Protein AF-A0A3D0H8S4-F1 (afdb_monomer_lite)

Secondary structure (DSSP, 8-state):
---HHHHHHHHHHHHHHHHTT--------PPPP---SS-TT-TTPPPP---TTS---SGGGGG--HHHHHHHHHHHHH-HHHHHHHHHHHHHHHHHHHHHHTTSPPP------------TT-----------------

Sequence (138 aa):
MVPNHFKSLLSFATVFLTLTACMVGPDYRKPALDAPASFKETQGWKMAQPNDDAIRGAWWEIFNDPQLNALEEQVNISNQDLAAAEARFRQARALVQAARSSYFPTVTIGLAVARSRQSTNQSSSSSASQGDVTNSSL

pLDDT: mean 79.94, std 13.65, range [43.0, 98.06]

Foldseek 3Di:
DDDVVVVVVVVVVVVVVVVVPDDDDDDDDDDDDPDDPDDPPPVPDDDDDDPVVDPCPPVCCVVVDPVVVVVVVVCVVDVVVVVVVVVVVVVVVVVVVVVVCVVDDDDDDDDDDDDDDDDPPDDPDDPDDDDDDDDDDD

Radius of gyration: 33.62 Å; chains: 1; bounding box: 72×52×96 Å

Structure (mmCIF, N/CA/C/O backbone):
data_AF-A0A3D0H8S4-F1
#
_entry.id   AF-A0A3D0H8S4-F1
#
loop_
_atom_site.group_PDB
_atom_site.id
_atom_site.type_symbol
_atom_site.label_atom_id
_atom_site.label_alt_id
_atom_site.label_comp_id
_atom_site.label_asym_id
_atom_site.label_entity_id
_atom_site.label_seq_id
_atom_site.pdbx_PDB_ins_code
_atom_site.Cartn_x
_atom_site.Cartn_y
_atom_site.Cartn_z
_atom_site.occupancy
_atom_site.B_iso_or_equiv
_atom_site.auth_seq_id
_atom_site.auth_comp_id
_atom_site.auth_asym_id
_atom_site.auth_atom_id
_atom_site.pdbx_PDB_model_num
ATOM 1 N N . MET A 1 1 ? 42.016 -22.141 -31.366 1.00 46.56 1 MET A N 1
ATOM 2 C CA . MET A 1 1 ? 43.032 -21.320 -30.673 1.00 46.56 1 MET A CA 1
ATOM 3 C C . MET A 1 1 ? 42.429 -19.934 -30.467 1.00 46.56 1 MET A C 1
ATOM 5 O O . MET A 1 1 ? 42.344 -19.177 -31.420 1.00 46.56 1 MET A O 1
ATOM 9 N N . VAL A 1 2 ? 41.843 -19.662 -29.294 1.00 58.03 2 VAL A N 1
ATOM 10 C CA . VAL A 1 2 ? 41.144 -18.386 -29.034 1.00 58.03 2 VAL A CA 1
ATOM 11 C C . VAL A 1 2 ? 42.198 -17.295 -28.800 1.00 58.03 2 VAL A C 1
ATOM 13 O O . VAL A 1 2 ? 43.069 -17.510 -27.956 1.00 58.03 2 VAL A O 1
ATOM 16 N N . PRO A 1 3 ? 42.163 -16.165 -29.530 1.00 71.06 3 PRO A N 1
ATOM 17 C CA . PRO A 1 3 ? 43.187 -15.127 -29.448 1.00 71.06 3 PRO A CA 1
ATOM 18 C C . PRO A 1 3 ? 43.247 -14.509 -28.045 1.00 71.06 3 PRO A C 1
ATOM 20 O O . PRO A 1 3 ? 42.221 -14.215 -27.432 1.00 71.06 3 PRO A O 1
ATOM 23 N N . ASN A 1 4 ? 44.460 -14.282 -27.537 1.00 64.00 4 ASN A N 1
ATOM 24 C CA . ASN A 1 4 ? 44.714 -13.813 -26.167 1.00 64.00 4 ASN A CA 1
ATOM 25 C C . ASN A 1 4 ? 44.063 -12.446 -25.851 1.00 64.00 4 ASN A C 1
ATOM 27 O O . ASN A 1 4 ? 43.724 -12.180 -24.699 1.00 64.00 4 ASN A O 1
ATOM 31 N N . HIS A 1 5 ? 43.787 -11.625 -26.871 1.00 68.62 5 HIS A N 1
ATOM 32 C CA . HIS A 1 5 ? 43.037 -10.368 -26.743 1.00 68.62 5 HIS A CA 1
ATOM 33 C C . HIS A 1 5 ? 41.581 -10.577 -26.305 1.00 68.62 5 HIS A C 1
ATOM 35 O O . HIS A 1 5 ? 41.057 -9.780 -25.532 1.00 68.62 5 HIS A O 1
ATOM 41 N N . PHE A 1 6 ? 40.945 -11.675 -26.731 1.00 70.62 6 PHE A N 1
ATOM 42 C CA . PHE A 1 6 ? 39.573 -12.008 -26.343 1.00 70.62 6 PHE A CA 1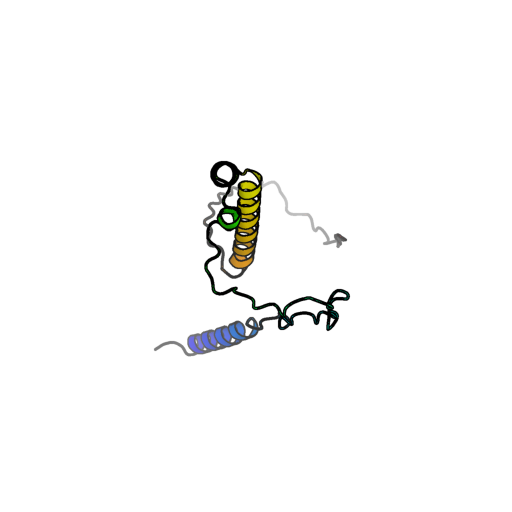
ATOM 43 C C . PHE A 1 6 ? 39.488 -12.371 -24.855 1.00 70.62 6 PHE A C 1
ATOM 45 O O . PHE A 1 6 ? 38.581 -11.927 -24.159 1.00 70.62 6 PHE A O 1
ATOM 52 N N . LYS A 1 7 ? 40.485 -13.102 -24.335 1.00 64.75 7 LYS A N 1
ATOM 53 C CA . LYS A 1 7 ? 40.599 -13.407 -22.898 1.00 64.75 7 LYS A CA 1
ATOM 54 C C . LYS A 1 7 ? 40.858 -12.148 -22.061 1.00 64.75 7 LYS A C 1
ATOM 56 O O . LYS A 1 7 ? 40.253 -11.995 -21.005 1.00 64.75 7 LYS A O 1
ATOM 61 N N . SER A 1 8 ? 41.707 -11.237 -22.547 1.00 69.62 8 SER A N 1
ATOM 62 C CA . SER A 1 8 ? 41.999 -9.968 -21.863 1.00 69.62 8 SER A CA 1
ATOM 63 C C . SER A 1 8 ? 40.780 -9.038 -21.812 1.00 69.62 8 SER A C 1
ATOM 65 O O . SER A 1 8 ? 40.511 -8.450 -20.768 1.00 69.62 8 SER A O 1
ATOM 67 N N . LEU A 1 9 ? 40.015 -8.941 -22.906 1.00 76.31 9 LEU A N 1
ATOM 68 C CA . LEU A 1 9 ? 38.766 -8.170 -22.960 1.00 76.31 9 LEU A CA 1
ATOM 69 C C . LEU A 1 9 ? 37.699 -8.740 -22.019 1.00 76.31 9 LEU A C 1
ATOM 71 O O . LEU A 1 9 ? 37.045 -7.988 -21.300 1.00 76.31 9 LEU A O 1
ATOM 75 N N . LEU A 1 10 ? 37.564 -10.067 -21.973 1.00 76.56 10 LEU A N 1
ATOM 76 C CA . LEU A 1 10 ? 36.590 -10.744 -21.116 1.00 76.56 10 LEU A CA 1
ATOM 77 C C . LEU A 1 10 ? 36.937 -10.585 -19.622 1.00 76.56 10 LEU A C 1
ATOM 79 O O . LEU A 1 10 ? 36.051 -10.365 -18.796 1.00 76.56 10 LEU A O 1
ATOM 83 N N . SER A 1 11 ? 38.229 -10.593 -19.276 1.00 77.06 11 SER A N 1
ATOM 84 C CA . SER A 1 11 ? 38.694 -10.325 -17.909 1.00 77.06 11 SER A CA 1
ATOM 85 C C . SER A 1 11 ? 38.461 -8.869 -17.481 1.00 77.06 11 SER A C 1
ATOM 87 O O . SER A 1 11 ? 38.048 -8.625 -16.350 1.00 77.06 11 SER A O 1
ATOM 89 N N . PHE A 1 12 ? 38.668 -7.902 -18.381 1.00 80.12 12 PHE A N 1
ATOM 90 C CA . PHE A 1 12 ? 38.429 -6.482 -18.102 1.00 80.12 12 PHE A CA 1
ATOM 91 C C . PHE A 1 12 ? 36.932 -6.174 -17.927 1.00 80.12 12 PHE A C 1
ATOM 93 O O . PHE A 1 12 ? 36.550 -5.462 -17.001 1.00 80.12 12 PHE A O 1
ATOM 100 N N . ALA A 1 13 ? 36.076 -6.783 -18.755 1.00 80.62 13 ALA A N 1
ATOM 101 C CA . ALA A 1 13 ? 34.622 -6.682 -18.626 1.00 80.62 13 ALA A CA 1
ATOM 102 C C . ALA A 1 13 ? 34.110 -7.266 -17.297 1.00 80.62 13 ALA A C 1
ATOM 104 O O . ALA A 1 13 ? 33.225 -6.691 -16.670 1.00 80.62 13 ALA A O 1
ATOM 105 N N . THR A 1 14 ? 34.704 -8.372 -16.835 1.00 79.62 14 THR A N 1
ATOM 106 C CA . THR A 1 14 ? 34.347 -9.000 -15.553 1.00 79.62 14 THR A CA 1
ATOM 107 C C . THR A 1 14 ? 34.699 -8.102 -14.364 1.00 79.62 14 THR A C 1
ATOM 109 O O . THR A 1 14 ? 33.900 -7.976 -13.442 1.00 79.62 14 THR A O 1
ATOM 112 N N . VAL A 1 15 ? 35.858 -7.431 -14.398 1.00 79.94 15 VAL A N 1
ATOM 113 C CA . VAL A 1 15 ? 36.268 -6.475 -13.352 1.00 79.94 15 VAL A CA 1
ATOM 114 C C . VAL A 1 15 ? 35.351 -5.251 -13.326 1.00 79.94 15 VAL A C 1
ATOM 116 O O . VAL A 1 15 ? 34.943 -4.822 -12.255 1.00 79.94 15 VAL A O 1
ATOM 119 N N . PHE A 1 16 ? 34.967 -4.706 -14.482 1.00 77.06 16 PHE A N 1
ATOM 120 C CA . PHE A 1 16 ? 34.044 -3.565 -14.523 1.00 77.06 16 PHE A CA 1
ATOM 121 C C . PHE A 1 16 ? 32.643 -3.904 -13.991 1.00 77.06 16 PHE A C 1
ATOM 123 O O . PHE A 1 16 ? 32.013 -3.062 -13.354 1.00 77.06 16 PHE A O 1
ATOM 130 N N . LEU A 1 17 ? 32.172 -5.135 -14.204 1.00 75.62 17 LEU A N 1
ATOM 131 C CA . LEU A 1 17 ? 30.845 -5.579 -13.770 1.00 75.62 17 LEU A CA 1
ATOM 132 C C . LEU A 1 17 ? 30.733 -5.747 -12.243 1.00 75.62 17 LEU A C 1
ATOM 134 O O . LEU A 1 17 ? 29.650 -5.591 -11.684 1.00 75.62 17 LEU A O 1
ATOM 138 N N . THR A 1 18 ? 31.835 -6.047 -11.548 1.00 77.00 18 THR A N 1
ATOM 139 C CA . THR A 1 18 ? 31.825 -6.215 -10.084 1.00 77.00 18 THR A CA 1
ATOM 140 C C . THR A 1 18 ? 31.867 -4.887 -9.325 1.00 77.00 18 THR A C 1
ATOM 142 O O . THR A 1 18 ? 31.431 -4.842 -8.175 1.00 77.00 18 THR A O 1
ATOM 145 N N . LEU A 1 19 ? 32.311 -3.790 -9.954 1.00 69.31 19 LEU A N 1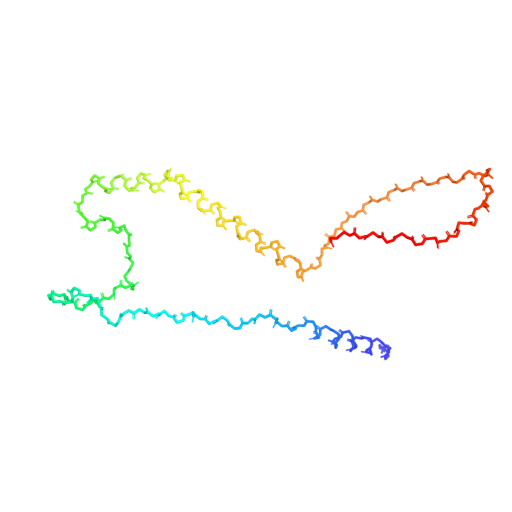
ATOM 146 C CA . LEU A 1 19 ? 32.355 -2.461 -9.326 1.00 69.31 19 LEU A CA 1
ATOM 147 C C . LEU A 1 19 ? 30.966 -1.819 -9.155 1.00 69.31 19 LEU A C 1
ATOM 149 O O . LEU A 1 19 ? 30.781 -1.006 -8.252 1.00 69.31 19 LEU A O 1
ATOM 153 N N . THR A 1 20 ? 29.974 -2.187 -9.972 1.00 65.88 20 THR A N 1
ATOM 154 C CA . THR A 1 20 ? 28.602 -1.646 -9.880 1.00 65.88 20 THR A CA 1
ATOM 155 C C . THR A 1 20 ? 27.700 -2.425 -8.919 1.00 65.88 20 THR A C 1
ATOM 157 O O . THR A 1 20 ? 26.533 -2.080 -8.762 1.00 65.88 20 THR A O 1
ATOM 160 N N . ALA A 1 21 ? 28.215 -3.477 -8.273 1.00 63.03 21 ALA A N 1
ATOM 161 C CA . ALA A 1 21 ? 27.453 -4.349 -7.377 1.00 63.03 21 ALA A CA 1
ATOM 162 C C . ALA A 1 21 ? 27.363 -3.833 -5.925 1.00 63.03 21 ALA A C 1
ATOM 164 O O . ALA A 1 21 ? 26.878 -4.546 -5.047 1.00 63.03 21 ALA A O 1
ATOM 165 N N . CYS A 1 22 ? 27.832 -2.612 -5.646 1.00 73.19 22 CYS A N 1
ATOM 166 C CA . CYS A 1 22 ? 27.765 -2.047 -4.302 1.00 73.19 22 CYS A CA 1
ATOM 167 C C . CYS A 1 22 ? 26.306 -1.714 -3.943 1.00 73.19 22 CYS A C 1
ATOM 169 O O . CYS A 1 22 ? 25.724 -0.752 -4.442 1.00 73.19 22 CYS A O 1
ATOM 171 N N . MET A 1 23 ? 25.704 -2.540 -3.087 1.00 69.62 23 MET A N 1
ATOM 172 C CA . MET A 1 23 ? 24.382 -2.307 -2.515 1.00 69.62 23 MET A CA 1
ATOM 173 C C . MET A 1 23 ? 24.452 -1.107 -1.563 1.00 69.62 23 MET A C 1
ATOM 175 O O . MET A 1 23 ? 25.033 -1.197 -0.486 1.00 69.62 23 MET A O 1
ATOM 179 N N . VAL A 1 24 ? 23.860 0.023 -1.954 1.00 67.50 24 VAL A N 1
ATOM 180 C CA . VAL A 1 24 ? 23.787 1.230 -1.118 1.00 67.50 24 VAL A CA 1
ATOM 181 C C . VAL A 1 24 ? 22.390 1.322 -0.514 1.00 67.50 24 VAL A C 1
ATOM 183 O O . VAL A 1 24 ? 21.461 1.856 -1.114 1.00 67.50 24 VAL A O 1
ATOM 186 N N . GLY A 1 25 ? 22.239 0.769 0.683 1.00 70.12 25 GLY A N 1
ATOM 187 C CA . GLY A 1 25 ? 21.069 0.969 1.528 1.00 70.12 25 GLY A CA 1
ATOM 188 C C . GLY A 1 25 ? 21.479 0.797 2.989 1.00 70.12 25 GLY A C 1
ATOM 189 O O . GLY A 1 25 ? 22.175 -0.171 3.287 1.00 70.12 25 GLY A O 1
ATOM 190 N N . PRO A 1 26 ? 21.123 1.720 3.897 1.00 78.62 26 PRO A N 1
ATOM 191 C CA . PRO A 1 26 ? 21.422 1.554 5.314 1.00 78.62 26 PRO A CA 1
ATOM 192 C C . PRO A 1 26 ? 20.697 0.320 5.863 1.00 78.62 26 PRO A C 1
ATOM 194 O O . PRO A 1 26 ? 19.556 0.046 5.484 1.00 78.62 26 PRO A O 1
ATOM 197 N N . ASP A 1 27 ? 21.341 -0.402 6.780 1.00 83.75 27 ASP A N 1
ATOM 198 C CA . ASP A 1 27 ? 20.710 -1.526 7.470 1.00 83.75 27 ASP A CA 1
ATOM 199 C C . ASP A 1 27 ? 19.433 -1.056 8.173 1.00 83.75 27 ASP A C 1
ATOM 201 O O . ASP A 1 27 ? 19.453 -0.114 8.974 1.00 83.75 27 ASP A O 1
ATOM 205 N N . TYR A 1 28 ? 18.310 -1.718 7.892 1.00 84.75 28 TYR A N 1
ATOM 206 C CA . TYR A 1 28 ? 17.051 -1.406 8.554 1.00 84.75 28 TYR A CA 1
ATOM 207 C C . TYR A 1 28 ? 17.172 -1.681 10.058 1.00 84.75 28 TYR A C 1
ATOM 209 O O . TYR A 1 28 ? 17.291 -2.829 10.491 1.00 84.75 28 TYR A O 1
ATOM 217 N N . ARG A 1 29 ? 17.102 -0.621 10.866 1.00 87.12 29 ARG A N 1
ATOM 218 C CA . ARG A 1 29 ? 17.017 -0.704 12.326 1.00 87.12 29 ARG A CA 1
ATOM 219 C C . ARG A 1 29 ? 15.639 -0.239 12.762 1.00 87.12 29 ARG A C 1
ATOM 221 O O . ARG A 1 29 ? 15.243 0.887 12.474 1.00 87.12 29 ARG A O 1
ATOM 228 N N . LYS A 1 30 ? 14.913 -1.111 13.466 1.00 87.50 30 LYS A N 1
ATOM 229 C CA . LYS A 1 30 ? 13.635 -0.742 14.080 1.00 87.50 30 LYS A CA 1
ATOM 230 C C . LYS A 1 30 ? 13.887 0.409 15.064 1.00 87.50 30 LYS A C 1
ATOM 232 O O . LYS A 1 30 ? 14.790 0.277 15.893 1.00 87.50 30 LYS A O 1
ATOM 237 N N . PRO A 1 31 ? 13.140 1.520 14.981 1.00 87.81 31 PRO A N 1
ATOM 238 C CA . PRO A 1 31 ? 13.280 2.601 15.944 1.00 87.81 31 PRO A CA 1
ATOM 239 C C . PRO A 1 31 ? 12.923 2.090 17.343 1.00 87.81 31 PRO A C 1
ATOM 241 O O . PRO A 1 31 ? 11.970 1.325 17.506 1.00 87.81 31 PRO A O 1
ATOM 244 N N . ALA A 1 32 ? 13.702 2.499 18.345 1.00 87.88 32 ALA A N 1
ATOM 245 C CA . ALA A 1 32 ? 13.352 2.246 19.734 1.00 87.88 32 ALA A CA 1
ATOM 246 C C . ALA A 1 32 ? 12.088 3.047 20.071 1.00 87.88 32 ALA A C 1
ATOM 248 O O . ALA A 1 32 ? 12.015 4.244 19.795 1.00 87.88 32 ALA A O 1
ATOM 249 N N . LEU A 1 33 ? 11.089 2.370 20.628 1.00 86.19 33 LEU A N 1
ATOM 250 C CA . LEU A 1 33 ? 9.869 2.993 21.120 1.00 86.19 33 LEU A CA 1
ATOM 251 C C . LEU A 1 3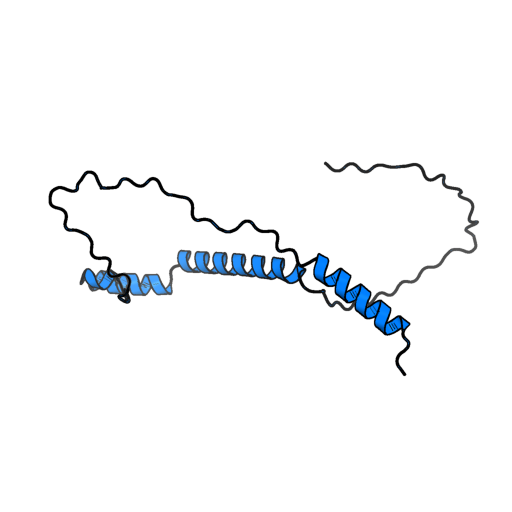3 ? 10.028 3.202 22.622 1.00 86.19 33 LEU A C 1
ATOM 253 O O . LEU A 1 33 ? 10.270 2.238 23.347 1.00 86.19 33 LEU A O 1
ATOM 257 N N . ASP A 1 34 ? 9.881 4.442 23.078 1.00 84.56 34 ASP A N 1
ATOM 258 C CA . ASP A 1 34 ? 9.853 4.762 24.505 1.00 84.56 34 ASP A CA 1
ATOM 259 C C . ASP A 1 34 ? 8.426 4.536 25.025 1.00 84.56 34 ASP A C 1
ATOM 261 O O . ASP A 1 34 ? 7.601 5.446 25.116 1.00 84.56 34 ASP A O 1
ATOM 265 N N . ALA A 1 35 ? 8.085 3.261 25.213 1.00 83.12 35 ALA A N 1
ATOM 266 C CA . ALA A 1 35 ? 6.804 2.849 25.765 1.00 83.12 35 ALA A CA 1
ATOM 267 C C . ALA A 1 35 ? 6.919 2.738 27.294 1.00 83.12 35 ALA A C 1
ATOM 269 O O . ALA A 1 35 ? 7.919 2.217 27.794 1.00 83.12 35 ALA A O 1
ATOM 270 N N . PRO A 1 36 ? 5.906 3.183 28.056 1.00 82.75 36 PRO A N 1
ATOM 271 C CA . PRO A 1 36 ? 5.928 3.044 29.504 1.00 82.75 36 PRO A CA 1
ATOM 272 C C . PRO A 1 36 ? 6.000 1.563 29.894 1.00 82.75 36 PRO A C 1
ATOM 274 O O . PRO A 1 36 ? 5.318 0.720 29.312 1.00 82.75 36 PRO A O 1
ATOM 277 N N . ALA A 1 37 ? 6.804 1.251 30.915 1.00 78.94 37 ALA A N 1
ATOM 278 C CA . ALA A 1 37 ? 6.969 -0.117 31.413 1.00 78.94 37 ALA A CA 1
ATOM 279 C C . ALA A 1 37 ? 5.657 -0.724 31.949 1.00 78.94 37 ALA A C 1
ATOM 281 O O . ALA A 1 37 ? 5.519 -1.944 32.029 1.00 78.94 37 ALA A O 1
ATOM 282 N N . SER A 1 38 ? 4.694 0.121 32.321 1.00 76.62 38 SER A N 1
ATOM 283 C CA . SER A 1 38 ? 3.373 -0.288 32.774 1.00 76.62 38 SER A CA 1
ATOM 284 C C . SER A 1 38 ? 2.307 0.743 32.407 1.00 76.62 38 SER A C 1
ATOM 286 O O . SER A 1 38 ? 2.555 1.948 32.357 1.00 76.62 38 SER A O 1
ATOM 288 N N . PHE A 1 39 ? 1.093 0.254 32.160 1.00 80.75 39 PHE A N 1
ATOM 289 C CA . PHE A 1 39 ? -0.090 1.099 32.039 1.00 80.75 39 PHE A CA 1
ATOM 290 C C . PHE A 1 39 ? -0.521 1.607 33.424 1.00 80.75 39 PHE A C 1
ATOM 292 O O . PHE A 1 39 ? -0.297 0.951 34.447 1.00 80.75 39 PHE A O 1
ATOM 299 N N . LYS A 1 40 ? -1.144 2.787 33.473 1.00 80.31 40 LYS A N 1
ATOM 300 C CA . LYS A 1 40 ? -1.529 3.458 34.726 1.00 80.31 40 LYS A CA 1
ATOM 301 C C . LYS A 1 40 ? -2.583 2.664 35.509 1.00 80.31 40 LYS A C 1
ATOM 303 O O . LYS A 1 40 ? -2.638 2.744 36.733 1.00 80.31 40 LYS A O 1
ATOM 308 N N . GLU A 1 41 ? -3.386 1.868 34.817 1.00 79.31 41 GLU A N 1
ATOM 309 C CA . GLU A 1 41 ? -4.563 1.181 35.346 1.00 79.31 41 GLU A CA 1
ATOM 310 C C . GLU A 1 41 ? -4.262 -0.186 35.987 1.00 79.31 41 GLU A C 1
ATOM 312 O O . GLU A 1 41 ? -5.193 -0.903 36.308 1.00 79.31 41 GLU A O 1
ATOM 317 N N . THR A 1 42 ? -3.003 -0.569 36.222 1.00 68.62 42 THR A N 1
ATOM 318 C CA . THR A 1 42 ? -2.596 -1.953 36.582 1.00 68.62 42 THR A CA 1
ATOM 319 C C . THR A 1 42 ? -3.244 -2.589 37.824 1.00 68.62 42 THR A C 1
ATOM 321 O O . THR A 1 42 ? -3.165 -3.810 37.979 1.00 68.62 42 THR A O 1
ATOM 324 N N . GLN A 1 43 ? -3.910 -1.837 38.706 1.00 77.38 43 GLN A N 1
ATOM 325 C CA . GLN A 1 43 ? -4.592 -2.429 39.860 1.00 77.38 43 GLN A CA 1
ATOM 326 C C . GLN A 1 43 ? -5.835 -3.226 39.433 1.00 77.38 43 GLN A C 1
ATOM 328 O O . GLN A 1 43 ? -6.818 -2.664 38.961 1.00 77.38 43 GLN A O 1
ATOM 333 N N . GLY A 1 44 ? -5.785 -4.551 39.614 1.00 75.81 44 GLY A N 1
ATOM 334 C CA . GLY A 1 44 ? -6.869 -5.479 39.258 1.00 75.81 44 GLY A CA 1
ATOM 335 C C . GLY A 1 44 ? -6.765 -6.098 37.858 1.00 75.81 44 GLY A C 1
ATOM 336 O O . GLY A 1 44 ? -7.633 -6.882 37.481 1.00 75.81 44 GLY A O 1
ATOM 337 N N . TRP A 1 45 ? -5.706 -5.800 37.098 1.00 75.62 45 TRP A N 1
ATOM 338 C CA . TRP A 1 45 ? -5.503 -6.347 35.753 1.00 75.62 45 TRP A CA 1
ATOM 339 C C . TRP A 1 45 ? -4.672 -7.631 35.775 1.00 75.62 45 TRP A C 1
ATOM 341 O O . TRP A 1 45 ? -3.662 -7.736 36.471 1.00 75.62 45 TRP A O 1
ATOM 351 N N . LYS A 1 46 ? -5.088 -8.618 34.978 1.00 78.69 46 LYS A N 1
ATOM 352 C CA . LYS A 1 46 ? -4.344 -9.864 34.764 1.00 78.69 46 LYS A CA 1
ATOM 353 C C . LYS A 1 46 ? -3.259 -9.645 33.708 1.00 78.69 46 LYS A C 1
ATOM 355 O O . LYS A 1 46 ? -3.494 -8.969 32.710 1.00 78.69 46 LYS A O 1
ATOM 360 N N . MET A 1 47 ? -2.093 -10.265 33.900 1.00 78.50 47 MET A N 1
ATOM 361 C CA . MET A 1 47 ? -1.043 -10.312 32.881 1.00 78.50 47 MET A CA 1
ATOM 362 C C . MET A 1 47 ? -1.603 -10.927 31.590 1.00 78.50 47 MET A C 1
ATOM 364 O O . MET A 1 47 ? -2.177 -12.018 31.620 1.00 78.50 47 MET A O 1
ATOM 368 N N . ALA A 1 48 ? -1.474 -10.215 30.470 1.00 76.94 48 ALA A N 1
ATOM 369 C CA . ALA A 1 48 ? -1.942 -10.708 29.183 1.00 76.94 48 ALA A CA 1
ATOM 370 C C . ALA A 1 48 ? -1.116 -11.934 28.759 1.00 76.94 48 ALA A C 1
ATOM 372 O O . ALA A 1 48 ? 0.113 -11.894 28.787 1.00 76.94 48 ALA A O 1
ATOM 373 N N . GLN A 1 49 ? -1.793 -13.005 28.344 1.00 82.19 49 GLN A N 1
ATOM 374 C CA . GLN A 1 49 ? -1.204 -14.098 27.570 1.00 82.19 49 GLN A CA 1
ATOM 375 C C . GLN A 1 49 ? -1.627 -13.894 26.108 1.00 82.19 49 GLN A C 1
ATOM 377 O O . GLN A 1 49 ? -2.782 -14.177 25.778 1.00 82.19 49 GLN A O 1
ATOM 382 N N . PRO A 1 50 ? -0.750 -13.362 25.238 1.00 77.75 50 PRO A N 1
ATOM 383 C CA . PRO A 1 50 ? -1.044 -13.251 23.816 1.00 77.75 50 PRO A CA 1
ATOM 384 C C . PRO A 1 50 ? -1.228 -14.650 23.230 1.00 77.75 50 PRO A C 1
ATOM 386 O O . PRO A 1 50 ? -0.406 -15.533 23.458 1.00 77.75 50 PRO A O 1
ATOM 389 N N . ASN A 1 51 ? -2.313 -14.852 22.488 1.00 81.12 51 ASN A N 1
ATOM 390 C CA . ASN A 1 51 ? -2.584 -16.094 21.768 1.00 81.12 51 ASN A CA 1
ATOM 391 C C . ASN A 1 51 ? -2.512 -15.828 20.262 1.00 81.12 51 ASN A C 1
ATOM 393 O O . ASN A 1 51 ? -3.494 -15.985 19.538 1.00 81.12 51 ASN A O 1
ATOM 397 N N . ASP A 1 52 ? -1.367 -15.315 19.819 1.00 78.38 52 ASP A N 1
ATOM 398 C CA . ASP A 1 52 ? -1.171 -14.906 18.426 1.00 78.38 52 ASP A CA 1
ATOM 399 C C . ASP A 1 52 ? -0.980 -16.099 17.477 1.00 78.38 52 ASP A C 1
ATOM 401 O O . ASP A 1 52 ? -1.138 -15.942 16.269 1.00 78.38 52 ASP A O 1
ATOM 405 N N . ASP A 1 53 ? -0.736 -17.293 18.025 1.00 77.62 53 ASP A N 1
ATOM 406 C CA . ASP A 1 53 ? -0.618 -18.550 17.277 1.00 77.62 53 ASP A CA 1
ATOM 407 C C . ASP A 1 53 ? -1.980 -19.165 16.904 1.00 77.62 53 ASP A C 1
ATOM 409 O O . ASP A 1 53 ? -2.058 -20.058 16.057 1.00 77.62 53 ASP A O 1
ATOM 413 N N . ALA A 1 54 ? -3.077 -18.707 17.515 1.00 72.62 54 ALA A N 1
ATOM 414 C CA . ALA A 1 54 ? -4.410 -19.186 17.179 1.00 72.62 54 ALA A CA 1
ATOM 415 C C . ALA A 1 54 ? -4.924 -18.525 15.892 1.00 72.62 54 ALA A C 1
ATOM 417 O O . ALA A 1 54 ? -4.951 -17.300 15.762 1.00 72.62 54 ALA A O 1
ATOM 418 N N . ILE A 1 55 ? -5.406 -19.340 14.948 1.00 63.28 55 ILE A N 1
ATOM 419 C CA . ILE A 1 55 ? -6.126 -18.852 13.767 1.00 63.28 55 ILE A CA 1
ATOM 420 C C . ILE A 1 55 ? -7.391 -18.145 14.261 1.00 63.28 55 ILE A C 1
ATOM 422 O O . ILE A 1 55 ? -8.311 -18.782 14.767 1.00 63.28 55 ILE A O 1
ATOM 426 N N . ARG A 1 56 ? -7.425 -16.816 14.123 1.00 68.81 56 ARG A N 1
ATOM 427 C CA . ARG A 1 56 ? -8.488 -15.962 14.678 1.00 68.81 56 ARG A CA 1
ATOM 428 C C . ARG A 1 56 ? -9.842 -16.075 13.963 1.00 68.81 56 ARG A C 1
ATOM 430 O O . ARG A 1 56 ? -10.793 -15.468 14.438 1.00 68.81 56 ARG A O 1
ATOM 437 N N . GLY A 1 57 ? -9.930 -16.875 12.893 1.00 78.44 57 GLY A N 1
ATOM 438 C CA . GLY A 1 57 ? -11.176 -17.209 12.194 1.00 78.44 57 GLY A CA 1
ATOM 439 C C . GLY A 1 57 ? -12.077 -15.998 11.931 1.00 78.44 57 GLY A C 1
ATOM 440 O O . GLY A 1 57 ? -11.599 -14.876 11.743 1.00 78.44 57 GLY A O 1
ATOM 441 N N . ALA A 1 58 ? -13.387 -16.230 11.945 1.00 85.62 58 ALA A N 1
ATOM 442 C CA . ALA A 1 58 ? -14.388 -15.179 12.055 1.00 85.62 58 ALA A CA 1
ATOM 443 C C . ALA A 1 58 ? -14.380 -14.628 13.490 1.00 85.62 58 ALA A C 1
ATOM 445 O O . ALA A 1 58 ? -15.115 -15.086 14.361 1.00 85.62 58 ALA A O 1
ATOM 446 N N . TRP A 1 59 ? -13.503 -13.658 13.755 1.00 86.50 59 TRP A N 1
ATOM 447 C CA . TRP A 1 59 ? -13.278 -13.102 15.097 1.00 86.50 59 TRP A CA 1
ATOM 448 C C . TRP A 1 59 ? -14.563 -12.597 15.784 1.00 86.50 59 TRP A C 1
ATOM 450 O O . TRP A 1 59 ? -14.624 -12.545 17.013 1.00 86.50 59 TRP A O 1
ATOM 460 N N . TRP A 1 60 ? -15.585 -12.242 15.001 1.00 88.25 60 TRP A N 1
ATOM 461 C CA . TRP A 1 60 ? -16.882 -11.758 15.468 1.00 88.25 60 TRP A CA 1
ATOM 462 C C . TRP A 1 60 ? -17.803 -12.867 16.012 1.00 88.25 60 TRP A C 1
ATOM 464 O O . TRP A 1 60 ? -18.723 -12.568 16.773 1.00 88.25 60 TRP A O 1
ATOM 474 N N . GLU A 1 61 ? -17.544 -14.148 15.728 1.00 88.69 61 GLU A N 1
ATOM 475 C CA . GLU A 1 61 ? -18.359 -15.260 16.254 1.00 88.69 61 GLU A CA 1
ATOM 476 C C . GLU A 1 61 ? -18.298 -15.367 17.786 1.00 88.69 61 GLU A C 1
ATOM 478 O O . GLU A 1 61 ? -19.210 -15.901 18.416 1.00 88.69 61 GLU A O 1
ATOM 483 N N . ILE A 1 62 ? -17.265 -14.792 18.411 1.00 88.31 62 ILE A N 1
ATOM 484 C CA . ILE A 1 62 ? -17.100 -14.737 19.872 1.00 88.31 62 ILE A CA 1
ATOM 485 C C . ILE A 1 62 ? -18.262 -13.981 20.543 1.00 88.31 62 ILE A C 1
ATOM 487 O O . ILE A 1 62 ? -18.586 -14.256 21.699 1.00 88.31 62 ILE A O 1
ATOM 491 N N . PHE A 1 63 ? -18.919 -13.062 19.828 1.00 89.12 63 PHE A N 1
ATOM 492 C CA . PHE A 1 63 ? -20.083 -12.331 20.339 1.00 89.12 63 PHE A CA 1
ATOM 493 C C . PHE A 1 63 ? -21.369 -13.167 20.350 1.00 89.12 63 PHE A C 1
ATOM 495 O O . PHE A 1 63 ? -22.331 -12.773 21.005 1.00 89.12 63 PHE A O 1
ATOM 502 N N . ASN A 1 64 ? -21.376 -14.324 19.676 1.00 88.25 64 ASN A N 1
ATOM 503 C CA . ASN A 1 64 ? -22.500 -15.260 19.612 1.00 88.25 64 ASN A CA 1
ATOM 504 C C . ASN A 1 64 ? -23.826 -14.607 19.160 1.00 88.25 64 ASN A C 1
ATOM 506 O O . ASN A 1 64 ? -24.904 -14.974 19.629 1.00 88.25 64 ASN A O 1
ATOM 510 N N . ASP A 1 65 ? -23.735 -13.623 18.259 1.00 94.88 65 ASP A N 1
ATOM 511 C CA . ASP A 1 65 ? -24.875 -12.912 17.682 1.00 94.88 65 ASP A CA 1
ATOM 512 C C . ASP A 1 65 ? -25.092 -13.355 16.220 1.00 94.88 65 ASP A C 1
ATOM 514 O O . ASP A 1 65 ? -24.283 -13.034 15.342 1.00 94.88 65 ASP A O 1
ATOM 518 N N . PRO A 1 66 ? -26.185 -14.081 15.917 1.00 91.44 66 PRO A N 1
ATOM 519 C CA . PRO A 1 66 ? -26.460 -14.549 14.563 1.00 91.44 66 PRO A CA 1
ATOM 520 C C . PRO A 1 66 ? -26.760 -13.410 13.576 1.00 91.44 66 PRO A C 1
ATOM 522 O O . PRO A 1 66 ? -26.532 -13.581 12.378 1.00 91.44 66 PRO A O 1
ATOM 525 N N . GLN A 1 67 ? -27.250 -12.254 14.040 1.00 93.19 67 GLN A N 1
ATOM 526 C CA . GLN A 1 67 ? -27.453 -11.090 13.173 1.00 93.19 67 GLN A CA 1
ATOM 527 C C . GLN A 1 67 ? -26.116 -10.465 12.782 1.00 93.19 67 GLN A C 1
ATOM 529 O O . GLN A 1 67 ? -25.911 -10.157 11.608 1.00 93.19 67 GLN A O 1
ATOM 534 N N . LEU A 1 68 ? -25.191 -10.333 13.738 1.00 91.94 68 LEU A N 1
ATOM 535 C CA . LEU A 1 68 ? -23.837 -9.848 13.467 1.00 91.94 68 LEU A CA 1
ATOM 536 C C . LEU A 1 68 ? -23.118 -10.746 12.455 1.00 91.94 68 LEU A C 1
ATOM 538 O O . LEU A 1 68 ? -22.555 -10.238 11.488 1.00 91.94 68 LEU A O 1
ATOM 542 N N . ASN A 1 69 ? -23.206 -12.068 12.629 1.00 91.94 69 ASN A N 1
ATOM 543 C CA . ASN A 1 69 ? -22.598 -13.024 11.702 1.00 91.94 69 ASN A CA 1
ATOM 544 C C . ASN A 1 69 ? -23.105 -12.829 10.264 1.00 91.94 69 ASN A C 1
ATOM 546 O O . ASN A 1 69 ? -22.306 -12.776 9.330 1.00 91.94 69 ASN A O 1
ATOM 550 N N . ALA A 1 70 ? -24.421 -12.669 10.089 1.00 91.06 70 ALA A N 1
ATOM 551 C CA . ALA A 1 70 ? -25.022 -12.469 8.772 1.00 91.06 70 ALA A CA 1
ATOM 552 C C . ALA A 1 70 ? -24.631 -11.124 8.131 1.00 91.06 70 ALA A C 1
ATOM 554 O O . ALA A 1 70 ? -24.516 -11.039 6.907 1.00 91.06 70 ALA A O 1
ATOM 555 N N . LEU A 1 71 ? -24.440 -10.072 8.935 1.00 90.75 71 LEU A N 1
ATOM 556 C CA . LEU A 1 71 ? -24.001 -8.760 8.453 1.00 90.75 71 LEU A CA 1
ATOM 557 C C . LEU A 1 71 ? -22.529 -8.773 8.030 1.00 90.75 71 LEU A C 1
ATOM 559 O O . LEU A 1 71 ? -22.209 -8.283 6.948 1.00 90.75 71 LEU A O 1
ATOM 563 N N . GLU A 1 72 ? -21.648 -9.359 8.841 1.00 90.50 72 GLU A N 1
ATOM 564 C CA . GLU A 1 72 ? -20.220 -9.479 8.519 1.00 90.50 72 GLU A CA 1
ATOM 565 C C . GLU A 1 72 ? -19.994 -10.304 7.244 1.00 90.50 72 GLU A C 1
ATOM 567 O O . GLU A 1 72 ? -19.202 -9.920 6.381 1.00 90.50 72 GLU A O 1
ATOM 572 N N . GLU A 1 73 ? -20.756 -11.383 7.050 1.00 87.38 73 GLU A N 1
ATOM 573 C CA . GLU A 1 73 ? -20.672 -12.191 5.829 1.00 87.38 73 GLU A CA 1
ATOM 574 C C . GLU A 1 73 ? -21.091 -11.405 4.572 1.00 87.38 73 GLU A C 1
ATOM 576 O O . GLU A 1 73 ? -20.449 -11.518 3.524 1.00 87.38 73 GLU A O 1
ATOM 581 N N . GLN A 1 74 ? -22.105 -10.539 4.676 1.00 87.00 74 GLN A N 1
ATOM 582 C CA . GLN A 1 74 ? -22.501 -9.645 3.581 1.00 87.00 74 GLN A CA 1
ATOM 583 C C . GLN A 1 74 ? -21.436 -8.579 3.299 1.00 87.00 74 GLN A C 1
ATOM 585 O O . GLN A 1 74 ? -21.085 -8.343 2.138 1.00 87.00 74 GLN A O 1
ATOM 590 N N . VAL A 1 75 ? -20.890 -7.952 4.347 1.00 88.06 75 VAL A N 1
ATOM 591 C CA . VAL A 1 75 ? -19.837 -6.935 4.214 1.00 88.06 75 VAL A CA 1
ATOM 592 C C . VAL A 1 75 ? -18.606 -7.533 3.542 1.00 88.06 75 VAL A C 1
ATOM 594 O O . VAL A 1 75 ? -18.079 -6.925 2.612 1.00 88.06 75 VAL A O 1
ATOM 597 N N . ASN A 1 76 ? -18.187 -8.737 3.929 1.00 81.44 76 ASN A N 1
ATOM 598 C CA . ASN A 1 76 ? -17.004 -9.394 3.372 1.00 81.44 76 ASN A CA 1
ATOM 599 C C . ASN A 1 76 ? -17.046 -9.536 1.834 1.00 81.44 76 ASN A C 1
ATOM 601 O O . ASN A 1 76 ? -16.011 -9.460 1.175 1.00 81.44 76 ASN A O 1
ATOM 605 N N . ILE A 1 77 ? -18.235 -9.695 1.243 1.00 82.06 77 ILE A N 1
ATOM 606 C CA . ILE A 1 77 ? -18.396 -9.876 -0.209 1.00 82.06 77 ILE A CA 1
ATOM 607 C C . ILE A 1 77 ? -18.430 -8.534 -0.953 1.00 82.06 77 ILE A C 1
ATOM 609 O O . ILE A 1 77 ? -17.883 -8.423 -2.051 1.00 82.06 77 ILE A O 1
ATOM 613 N N . SER A 1 78 ? -19.080 -7.512 -0.388 1.00 80.81 78 SER A N 1
ATOM 614 C CA . SER A 1 78 ? -19.387 -6.265 -1.110 1.00 80.81 78 SER A CA 1
ATOM 615 C C . SER A 1 78 ? -18.655 -5.016 -0.612 1.00 80.81 78 SER A C 1
ATOM 617 O O . SER A 1 78 ? -18.982 -3.909 -1.052 1.00 80.81 78 SER A O 1
ATOM 619 N N . ASN A 1 79 ? -17.666 -5.149 0.276 1.00 89.56 79 ASN A N 1
ATOM 620 C CA . ASN A 1 79 ? -16.945 -4.005 0.832 1.00 89.56 79 ASN A CA 1
ATOM 621 C C . ASN A 1 79 ? -16.072 -3.291 -0.223 1.00 89.56 79 ASN A C 1
ATOM 623 O O . ASN A 1 79 ? -14.983 -3.743 -0.589 1.00 89.56 79 ASN A O 1
ATOM 627 N N . GLN A 1 80 ? -16.550 -2.133 -0.688 1.00 91.81 80 GLN A N 1
ATOM 628 C CA . GLN A 1 80 ? -15.855 -1.310 -1.682 1.00 91.81 80 GLN A CA 1
ATOM 629 C C . GLN A 1 80 ? -14.582 -0.657 -1.131 1.00 91.81 80 GLN A C 1
ATOM 631 O O . GLN A 1 80 ? -13.639 -0.437 -1.890 1.00 91.81 80 GLN A O 1
ATOM 636 N N . ASP A 1 81 ? -14.511 -0.395 0.176 1.00 91.62 81 ASP A N 1
ATOM 637 C CA . ASP A 1 81 ? -13.302 0.145 0.800 1.00 91.62 81 ASP A CA 1
ATOM 638 C C . ASP A 1 81 ? -12.176 -0.891 0.801 1.00 91.62 81 ASP A C 1
ATOM 640 O O . ASP A 1 81 ? -11.027 -0.560 0.496 1.00 91.62 81 ASP A O 1
ATOM 644 N N . LEU A 1 82 ? -12.502 -2.163 1.060 1.00 90.81 82 LEU A N 1
ATOM 645 C CA . LEU A 1 82 ? -11.544 -3.263 0.962 1.00 90.81 82 LEU A CA 1
ATOM 646 C C . LEU A 1 82 ? -11.071 -3.459 -0.484 1.00 90.81 82 LEU A C 1
ATOM 648 O O . LEU A 1 82 ? -9.869 -3.586 -0.722 1.00 90.81 82 LEU A O 1
ATOM 652 N N . ALA A 1 83 ? -11.989 -3.414 -1.453 1.00 92.00 83 ALA A N 1
ATOM 653 C CA . ALA A 1 83 ? -11.639 -3.477 -2.871 1.00 92.00 83 ALA A CA 1
ATOM 654 C C . ALA A 1 83 ? -10.713 -2.316 -3.282 1.00 92.00 83 ALA A C 1
ATOM 656 O O . ALA A 1 83 ? -9.714 -2.521 -3.976 1.00 92.00 83 ALA A O 1
ATOM 657 N N . ALA A 1 84 ? -10.983 -1.099 -2.802 1.00 96.00 84 ALA A N 1
ATOM 658 C CA . ALA A 1 84 ? -10.125 0.057 -3.036 1.00 96.00 84 ALA A CA 1
ATOM 659 C C . ALA A 1 84 ? -8.745 -0.096 -2.369 1.00 96.00 84 ALA A C 1
ATOM 661 O O . ALA A 1 84 ? -7.726 0.270 -2.963 1.00 96.00 84 ALA A O 1
ATOM 662 N N . ALA A 1 85 ? -8.681 -0.645 -1.153 1.00 94.69 85 ALA A N 1
ATOM 663 C CA . ALA A 1 85 ? -7.424 -0.922 -0.461 1.00 94.69 85 ALA A CA 1
ATOM 664 C C . ALA A 1 85 ? -6.580 -1.980 -1.195 1.00 94.69 85 ALA A C 1
ATOM 666 O O . ALA A 1 85 ? -5.374 -1.783 -1.376 1.00 94.69 85 ALA A O 1
ATOM 667 N N . GLU A 1 86 ? -7.203 -3.054 -1.688 1.00 95.81 86 GLU A N 1
ATOM 668 C CA . GLU A 1 86 ? -6.542 -4.071 -2.517 1.00 95.81 86 GLU A CA 1
ATOM 669 C C . GLU A 1 86 ? -5.998 -3.463 -3.814 1.00 95.81 86 GLU A C 1
ATOM 671 O O . GLU A 1 86 ? -4.829 -3.674 -4.154 1.00 95.81 86 GLU A O 1
ATOM 676 N N . ALA A 1 87 ? -6.788 -2.624 -4.489 1.00 96.38 87 ALA A N 1
ATOM 677 C CA . ALA A 1 87 ? -6.362 -1.945 -5.707 1.00 96.38 87 ALA A CA 1
ATOM 678 C C . ALA A 1 87 ? -5.151 -1.024 -5.462 1.00 96.38 87 ALA A C 1
ATOM 680 O O . ALA A 1 87 ? -4.191 -1.041 -6.240 1.00 96.38 87 ALA A O 1
ATOM 681 N N . ARG A 1 88 ? -5.143 -0.270 -4.352 1.00 97.50 88 ARG A N 1
ATOM 682 C CA . ARG A 1 88 ? -3.991 0.556 -3.935 1.00 97.50 88 ARG A CA 1
ATOM 683 C C . ARG A 1 88 ? -2.752 -0.297 -3.668 1.00 97.50 88 ARG A C 1
ATOM 685 O O . ARG A 1 88 ? -1.651 0.064 -4.085 1.00 97.50 88 ARG A O 1
ATOM 692 N N . PHE A 1 89 ? -2.917 -1.449 -3.021 1.00 97.62 89 PHE A N 1
ATOM 693 C CA . PHE A 1 89 ? -1.818 -2.384 -2.797 1.00 97.62 89 PHE A CA 1
ATOM 694 C C . PHE A 1 89 ? -1.264 -2.942 -4.117 1.00 97.62 89 PHE A C 1
ATOM 696 O O . PHE A 1 89 ? -0.046 -2.968 -4.325 1.00 97.62 89 PHE A O 1
ATOM 703 N N . ARG A 1 90 ? -2.139 -3.323 -5.055 1.00 98.06 90 ARG A N 1
ATOM 704 C 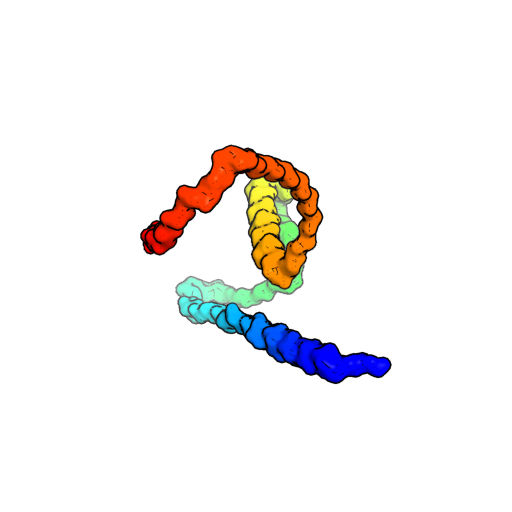CA . ARG A 1 90 ? -1.744 -3.778 -6.396 1.00 98.06 90 ARG A CA 1
ATOM 705 C C . ARG A 1 90 ? -0.993 -2.692 -7.167 1.00 98.06 90 ARG A C 1
ATOM 707 O O . ARG A 1 90 ? 0.041 -2.985 -7.768 1.00 98.06 90 ARG A O 1
ATOM 714 N N . GLN A 1 91 ? -1.457 -1.444 -7.100 1.00 97.81 91 GLN A N 1
ATOM 715 C CA . GLN A 1 91 ? -0.774 -0.290 -7.688 1.00 97.81 91 GLN A CA 1
ATOM 716 C C . GLN A 1 91 ? 0.633 -0.114 -7.103 1.00 97.81 91 GLN A C 1
ATOM 718 O O . GLN A 1 91 ? 1.598 0.010 -7.858 1.00 97.81 91 GLN A O 1
ATOM 723 N N . ALA A 1 92 ? 0.779 -0.165 -5.776 1.00 97.19 92 ALA A N 1
ATOM 724 C CA . ALA A 1 92 ? 2.084 -0.069 -5.123 1.00 97.19 92 ALA A CA 1
ATOM 725 C C . ALA A 1 92 ? 3.038 -1.184 -5.588 1.00 97.19 92 ALA A C 1
ATOM 727 O O . ALA A 1 92 ? 4.200 -0.924 -5.905 1.00 97.19 92 ALA A O 1
ATOM 728 N N . ARG A 1 93 ? 2.544 -2.423 -5.719 1.00 97.75 93 ARG A N 1
ATOM 729 C CA . ARG A 1 93 ? 3.340 -3.536 -6.261 1.00 97.75 93 ARG A CA 1
ATOM 730 C C . ARG A 1 93 ? 3.755 -3.310 -7.713 1.00 97.75 93 ARG A C 1
ATOM 732 O O . ARG A 1 93 ? 4.893 -3.628 -8.053 1.00 97.75 93 ARG A O 1
ATOM 739 N N . ALA A 1 94 ? 2.876 -2.766 -8.552 1.00 96.88 94 ALA A N 1
ATOM 740 C CA . ALA A 1 94 ? 3.198 -2.442 -9.941 1.00 96.88 94 ALA A CA 1
ATOM 741 C C . ALA A 1 94 ? 4.288 -1.360 -10.034 1.00 96.88 94 ALA A C 1
ATOM 743 O O . ALA A 1 94 ? 5.213 -1.496 -10.832 1.00 96.88 94 ALA A O 1
ATOM 744 N N . LEU A 1 95 ? 4.249 -0.344 -9.166 1.00 97.56 95 LEU A N 1
ATOM 745 C CA . LEU A 1 95 ? 5.302 0.675 -9.084 1.00 97.56 95 LEU A CA 1
ATOM 746 C C . LEU A 1 95 ? 6.656 0.071 -8.692 1.00 97.56 95 LEU A C 1
ATOM 748 O O . LEU A 1 95 ? 7.673 0.390 -9.305 1.00 97.56 95 LEU A O 1
ATOM 752 N N . VAL A 1 96 ? 6.677 -0.853 -7.726 1.00 96.50 96 VAL A N 1
ATOM 753 C CA . VAL A 1 96 ? 7.903 -1.583 -7.358 1.00 96.50 96 VAL A CA 1
ATOM 754 C C . VAL A 1 96 ? 8.418 -2.432 -8.524 1.00 96.50 96 VAL A C 1
ATOM 756 O O . VAL A 1 96 ? 9.625 -2.488 -8.754 1.00 96.50 96 VAL A O 1
ATOM 759 N N . GLN A 1 97 ? 7.533 -3.090 -9.277 1.00 95.75 97 GLN A N 1
ATOM 760 C CA . GLN A 1 97 ? 7.925 -3.857 -10.465 1.00 95.75 97 GLN A CA 1
ATOM 761 C C . GLN A 1 97 ? 8.506 -2.956 -11.558 1.00 95.75 97 GLN A C 1
ATOM 763 O O . GLN A 1 97 ? 9.552 -3.287 -12.113 1.00 95.75 97 GLN A O 1
ATOM 768 N N . ALA A 1 98 ? 7.885 -1.804 -11.818 1.00 94.75 98 ALA A N 1
ATOM 769 C CA . ALA A 1 98 ? 8.403 -0.818 -12.760 1.00 94.75 98 ALA A CA 1
ATOM 770 C C . ALA A 1 98 ? 9.791 -0.315 -12.329 1.00 94.75 98 ALA A C 1
ATOM 772 O O . ALA A 1 98 ? 10.723 -0.348 -13.128 1.00 94.75 98 ALA A O 1
ATOM 773 N N . ALA A 1 99 ? 9.972 0.043 -11.054 1.00 92.88 99 ALA A N 1
ATOM 774 C CA . ALA A 1 99 ? 11.274 0.450 -10.523 1.00 92.88 99 ALA A CA 1
ATOM 775 C C . ALA A 1 99 ? 12.346 -0.649 -10.662 1.00 92.88 99 ALA A C 1
ATOM 777 O O . ALA A 1 99 ? 13.492 -0.357 -10.993 1.00 92.88 99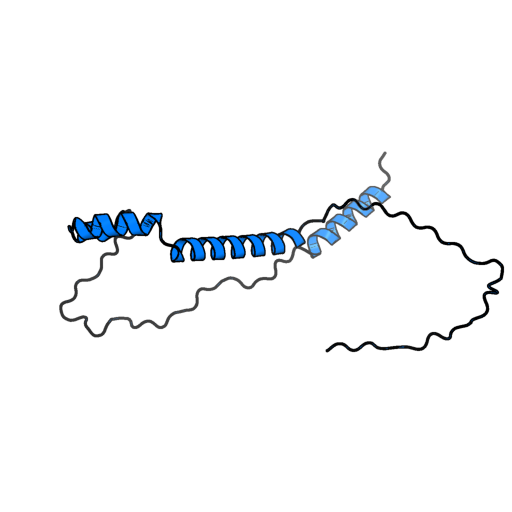 ALA A O 1
ATOM 778 N N . ARG A 1 100 ? 11.972 -1.921 -10.462 1.00 92.19 100 ARG A N 1
ATOM 779 C CA . ARG A 1 100 ? 12.873 -3.070 -10.653 1.00 92.19 100 ARG A CA 1
ATOM 780 C C . ARG A 1 100 ? 13.195 -3.346 -12.120 1.00 92.19 100 ARG A C 1
ATOM 782 O O . ARG A 1 100 ? 14.258 -3.895 -12.393 1.00 92.19 100 ARG A O 1
ATOM 789 N N . SER A 1 101 ? 12.315 -2.984 -13.055 1.00 92.00 101 SER A N 1
ATOM 790 C CA . SER A 1 101 ? 12.566 -3.181 -14.489 1.00 92.00 101 SER A CA 1
ATOM 791 C C . SER A 1 101 ? 13.801 -2.414 -14.972 1.00 92.00 101 SER A C 1
ATOM 793 O O . SER A 1 101 ? 14.508 -2.909 -15.842 1.00 92.00 101 SER A O 1
ATOM 795 N N . SER A 1 102 ? 14.138 -1.294 -14.321 1.00 89.62 102 SER A N 1
ATOM 796 C CA . SER A 1 102 ? 15.357 -0.513 -14.568 1.00 89.62 102 SER A CA 1
ATOM 797 C C . SER A 1 102 ? 16.665 -1.270 -14.301 1.00 89.62 102 SER A C 1
ATOM 799 O O . SER A 1 102 ? 17.719 -0.823 -14.743 1.00 89.62 102 SER A O 1
ATOM 801 N N . TYR A 1 103 ? 16.631 -2.405 -13.593 1.00 88.56 103 TYR A N 1
ATOM 802 C CA . TYR A 1 103 ? 17.803 -3.272 -13.423 1.00 88.56 103 TYR A CA 1
ATOM 803 C C . TYR A 1 103 ? 18.076 -4.171 -14.639 1.00 88.56 103 TYR A C 1
ATOM 805 O O . TYR A 1 103 ? 19.122 -4.816 -14.693 1.00 88.56 103 TYR A O 1
ATOM 813 N N . PHE A 1 104 ? 17.153 -4.237 -15.602 1.00 92.94 104 PHE A N 1
ATOM 814 C CA . PHE A 1 104 ? 17.246 -5.109 -16.770 1.00 92.94 104 PHE A CA 1
ATOM 815 C C . PHE A 1 104 ? 17.313 -4.295 -18.070 1.00 92.94 104 PHE A C 1
ATOM 817 O O . PHE A 1 104 ? 16.732 -3.211 -18.156 1.00 92.94 104 PHE A O 1
ATOM 824 N N . PRO A 1 105 ? 17.997 -4.802 -19.113 1.00 88.62 105 PRO A N 1
ATOM 825 C CA . PRO A 1 105 ? 17.990 -4.157 -20.419 1.00 88.62 105 PRO A CA 1
ATOM 826 C C . PRO A 1 105 ? 16.592 -4.219 -21.049 1.00 88.62 105 PRO A C 1
ATOM 828 O O . PRO A 1 105 ? 15.927 -5.256 -21.021 1.00 88.62 105 PRO A O 1
ATOM 831 N N . THR A 1 106 ? 16.158 -3.121 -21.666 1.00 90.94 106 THR A N 1
ATOM 832 C CA . THR A 1 106 ? 14.912 -3.072 -22.436 1.00 90.94 106 THR A CA 1
ATOM 833 C C . THR A 1 106 ? 15.161 -3.563 -23.861 1.00 90.94 106 THR A C 1
ATOM 835 O O . THR A 1 106 ? 15.998 -3.032 -24.589 1.00 90.94 106 THR A O 1
ATOM 838 N N . VAL A 1 107 ? 14.433 -4.597 -24.280 1.00 93.38 107 VAL A N 1
ATOM 839 C CA . VAL A 1 107 ? 14.481 -5.099 -25.659 1.00 93.38 107 VAL A CA 1
ATOM 840 C C . VAL A 1 107 ? 13.315 -4.487 -26.424 1.00 93.38 107 VAL A C 1
ATOM 842 O O . VAL A 1 107 ? 12.158 -4.716 -26.081 1.00 93.38 107 VAL A O 1
ATOM 845 N N . THR A 1 108 ? 13.618 -3.698 -27.452 1.00 93.38 108 THR A N 1
ATOM 846 C CA . THR A 1 108 ? 12.618 -3.063 -28.317 1.00 93.38 108 THR A CA 1
ATOM 847 C C . THR A 1 108 ? 12.990 -3.237 -29.786 1.00 93.38 108 THR A C 1
ATOM 849 O O . THR A 1 108 ? 14.168 -3.336 -30.129 1.00 93.38 108 THR A O 1
ATOM 852 N N . ILE A 1 109 ? 11.983 -3.283 -30.656 1.00 95.88 109 ILE A N 1
ATOM 853 C CA . ILE A 1 109 ? 12.145 -3.337 -32.110 1.00 95.88 109 ILE A CA 1
ATOM 854 C C . ILE A 1 109 ? 11.536 -2.056 -32.672 1.00 95.88 109 ILE A C 1
ATOM 856 O O . ILE A 1 109 ? 10.352 -1.790 -32.478 1.00 95.88 109 ILE A O 1
ATOM 860 N N . GLY A 1 110 ? 12.348 -1.265 -33.373 1.00 92.50 110 GLY A N 1
ATOM 861 C CA . GLY A 1 110 ? 11.913 -0.046 -34.051 1.00 92.50 110 GLY A CA 1
ATOM 862 C C . GLY A 1 110 ? 12.168 -0.134 -35.552 1.00 92.50 110 GLY A C 1
ATOM 863 O O . GLY A 1 110 ? 13.260 -0.509 -35.972 1.00 92.50 110 GLY A O 1
ATOM 864 N N . LEU A 1 111 ? 11.171 0.232 -36.360 1.00 94.94 111 LEU A N 1
ATOM 865 C CA . LEU A 1 111 ? 11.315 0.420 -37.804 1.00 94.94 111 LEU A CA 1
ATOM 866 C C . LEU A 1 111 ? 11.319 1.920 -38.101 1.00 94.94 111 LEU A C 1
ATOM 868 O O . LEU A 1 111 ? 10.384 2.624 -37.725 1.00 94.94 111 LEU A O 1
ATOM 872 N N . ALA A 1 112 ? 12.353 2.409 -38.782 1.00 92.19 112 ALA A N 1
ATOM 873 C CA . ALA A 1 112 ? 12.453 3.805 -39.195 1.00 92.19 112 ALA A CA 1
ATOM 874 C C . ALA A 1 112 ? 12.780 3.888 -40.691 1.00 92.19 112 ALA A C 1
ATOM 876 O O . ALA A 1 112 ? 13.757 3.301 -41.153 1.00 92.19 112 ALA A O 1
ATOM 877 N N . VAL A 1 113 ? 11.966 4.634 -41.443 1.00 90.50 113 VAL A N 1
ATOM 878 C CA . VAL A 1 113 ? 12.207 4.951 -42.857 1.00 90.50 113 VAL A CA 1
ATOM 879 C C . VAL A 1 113 ? 12.356 6.462 -42.970 1.00 90.50 113 VAL A C 1
ATOM 881 O O . VAL A 1 113 ? 11.405 7.202 -42.733 1.00 90.50 113 VAL A O 1
ATOM 884 N N . ALA A 1 114 ? 13.553 6.926 -43.323 1.00 90.50 114 ALA A N 1
ATOM 885 C CA . ALA A 1 114 ? 13.843 8.340 -43.535 1.00 90.50 114 ALA A CA 1
ATOM 886 C C . ALA A 1 114 ? 14.186 8.589 -45.008 1.00 90.50 114 ALA A C 1
ATOM 888 O O . ALA A 1 114 ? 14.991 7.870 -45.598 1.00 90.50 114 ALA A O 1
ATOM 889 N N . ARG A 1 115 ? 13.595 9.632 -45.603 1.00 88.81 115 ARG A N 1
ATOM 890 C CA . ARG A 1 115 ? 13.957 10.123 -46.937 1.00 88.81 115 ARG A CA 1
ATOM 891 C C . ARG A 1 115 ? 14.362 11.586 -46.822 1.00 88.81 115 ARG A C 1
ATOM 893 O O . ARG A 1 115 ? 13.511 12.435 -46.578 1.00 88.81 115 ARG A O 1
ATOM 900 N N . SER A 1 116 ? 15.642 11.883 -47.018 1.00 86.88 116 SER A N 1
ATOM 901 C CA . SER A 1 116 ? 16.138 13.255 -47.137 1.00 86.88 116 SER A CA 1
ATOM 902 C C . SER A 1 116 ? 16.465 13.566 -48.599 1.00 86.88 116 SER A C 1
ATOM 904 O O . SER A 1 116 ? 16.937 12.710 -49.348 1.00 86.88 116 SER A O 1
ATOM 906 N N . ARG A 1 117 ? 16.180 14.796 -49.038 1.00 85.44 117 ARG A N 1
ATOM 907 C CA . ARG A 1 117 ? 16.618 15.312 -50.340 1.00 85.44 117 ARG A CA 1
ATOM 908 C C . ARG A 1 117 ? 17.219 16.689 -50.128 1.00 85.44 117 ARG A C 1
ATOM 910 O O . ARG A 1 117 ? 16.498 17.643 -49.851 1.00 85.44 117 ARG A O 1
ATOM 917 N N . GLN A 1 118 ? 18.534 16.786 -50.271 1.00 77.31 118 GLN A N 1
ATOM 918 C CA . GLN A 1 118 ? 19.226 18.067 -50.269 1.00 77.31 118 GLN A CA 1
ATOM 919 C C . GLN A 1 118 ? 19.145 18.670 -5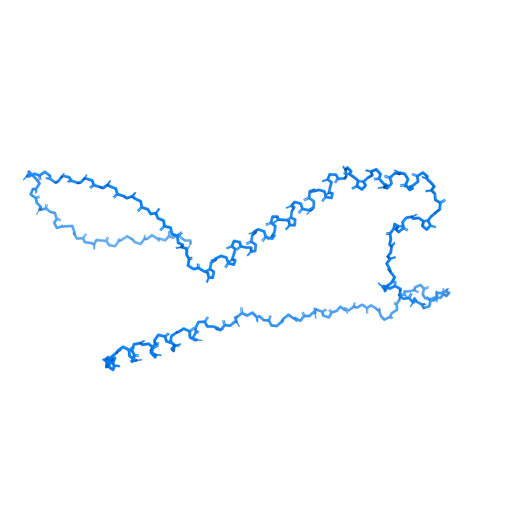1.676 1.00 77.31 118 GLN A C 1
ATOM 921 O O . GLN A 1 118 ? 19.384 17.990 -52.673 1.00 77.31 118 GLN A O 1
ATOM 926 N N . SER A 1 119 ? 18.714 19.928 -51.764 1.00 78.06 119 SER A N 1
ATOM 927 C CA . SER A 1 119 ? 18.598 20.648 -53.037 1.00 78.06 119 SER A CA 1
ATOM 928 C C . SER A 1 119 ? 19.985 20.957 -53.603 1.00 78.06 119 SER A C 1
ATOM 930 O O . SER A 1 119 ? 20.842 21.453 -52.877 1.00 78.06 119 SER A O 1
ATOM 932 N N . THR A 1 120 ? 20.182 20.735 -54.904 1.00 70.75 120 THR A N 1
ATOM 933 C CA . THR A 1 120 ? 21.427 21.048 -55.629 1.00 70.75 120 THR A CA 1
ATOM 934 C C . THR A 1 120 ? 21.754 22.549 -55.638 1.00 70.75 120 THR A C 1
ATOM 936 O O . THR A 1 120 ? 22.905 22.915 -55.831 1.00 70.75 120 THR A O 1
ATOM 939 N N . ASN A 1 121 ? 20.772 23.417 -55.357 1.00 68.75 121 ASN A N 1
ATOM 940 C CA . ASN A 1 121 ? 20.966 24.870 -55.251 1.00 68.75 121 ASN A CA 1
ATOM 941 C C . ASN A 1 121 ? 21.359 25.353 -53.842 1.00 68.75 121 ASN A C 1
ATOM 943 O O . ASN A 1 121 ? 21.429 26.558 -53.619 1.00 68.75 121 ASN A O 1
ATOM 947 N N . GLN A 1 122 ? 21.599 24.459 -52.875 1.00 62.41 122 GLN A N 1
ATOM 948 C CA . GLN A 1 122 ? 22.155 24.866 -51.584 1.00 62.41 122 GLN A CA 1
ATOM 949 C C . GLN A 1 122 ? 23.684 24.852 -51.650 1.00 62.41 122 GLN A C 1
ATOM 951 O O . GLN A 1 122 ? 24.321 23.832 -51.397 1.00 62.41 122 GLN A O 1
ATOM 956 N N . SER A 1 123 ? 24.270 26.004 -51.978 1.00 58.97 123 SER A N 1
ATOM 957 C CA . SER A 1 123 ? 25.667 26.293 -51.663 1.00 58.97 123 SER A CA 1
ATOM 958 C C . SER A 1 123 ? 25.828 26.249 -50.145 1.00 58.97 123 SER A C 1
ATOM 960 O O . SER A 1 123 ? 25.260 27.073 -49.428 1.00 58.97 123 SER A O 1
ATOM 962 N N . SER A 1 124 ? 26.577 25.275 -49.637 1.00 65.62 124 SER A N 1
ATOM 963 C CA . SER A 1 124 ? 26.978 25.218 -48.235 1.00 65.62 124 SER A CA 1
ATOM 964 C C . SER A 1 124 ? 27.939 26.370 -47.933 1.00 65.62 124 SER A C 1
ATOM 966 O O . SER A 1 124 ? 29.156 26.216 -48.001 1.00 65.62 124 SER A O 1
ATOM 968 N N . SER A 1 125 ? 27.385 27.536 -47.621 1.00 66.75 125 SER A N 1
ATOM 969 C CA . SER A 1 125 ? 28.114 28.668 -47.059 1.00 66.75 125 SER A CA 1
ATOM 970 C C . SER A 1 125 ? 27.309 29.259 -45.910 1.00 66.75 125 SER A C 1
ATOM 972 O O . SER A 1 125 ? 26.606 30.256 -46.052 1.00 66.75 125 SER A O 1
ATOM 974 N N . SER A 1 126 ? 27.428 28.632 -44.748 1.00 58.16 126 SER A N 1
ATOM 975 C CA . SER A 1 126 ? 27.235 29.323 -43.481 1.00 58.16 126 SER A CA 1
ATOM 976 C C . SER A 1 126 ? 28.170 28.693 -42.460 1.00 58.16 126 SER A C 1
ATOM 978 O O . SER A 1 126 ? 27.841 27.709 -41.798 1.00 58.16 126 SER A O 1
ATOM 980 N N . SER A 1 127 ? 29.369 29.260 -42.369 1.00 61.84 127 SER A N 1
ATOM 981 C CA . SER A 1 127 ? 30.176 29.243 -41.156 1.00 61.84 127 SER A CA 1
ATOM 982 C C . SER A 1 127 ? 29.349 29.882 -40.040 1.00 61.84 127 SER A C 1
ATOM 984 O O . SER A 1 127 ? 29.314 31.103 -39.907 1.00 61.84 127 SER A O 1
ATOM 986 N N . ALA A 1 128 ? 28.626 29.059 -39.285 1.00 52.25 128 ALA A N 1
ATOM 987 C CA . ALA A 1 128 ? 27.987 29.479 -38.051 1.00 52.25 128 ALA A CA 1
ATOM 988 C C . ALA A 1 128 ? 28.979 29.227 -36.914 1.00 52.25 128 ALA A C 1
ATOM 990 O O . ALA A 1 128 ? 29.234 28.086 -36.531 1.00 52.25 128 ALA A O 1
ATOM 991 N N . SER A 1 129 ? 29.578 30.313 -36.427 1.00 54.91 129 SER A N 1
ATOM 992 C CA . SER A 1 129 ? 30.295 30.367 -35.158 1.00 54.91 129 SER A CA 1
ATOM 993 C C . SER A 1 129 ? 29.412 29.782 -34.059 1.00 54.91 129 SER A C 1
ATOM 995 O O . SER A 1 129 ? 28.313 30.281 -33.811 1.00 54.91 129 SER A O 1
ATOM 997 N N . GLN A 1 130 ? 29.891 28.714 -33.431 1.00 51.25 130 GLN A N 1
ATOM 998 C CA . GLN A 1 130 ? 29.244 28.058 -32.307 1.00 51.25 130 GLN A CA 1
ATOM 999 C C . GLN A 1 130 ? 29.290 29.009 -31.103 1.00 51.25 130 GLN A C 1
ATOM 1001 O O . GLN A 1 130 ? 30.306 29.117 -30.427 1.00 51.25 130 GLN A O 1
ATOM 1006 N N . GLY A 1 131 ? 28.216 29.778 -30.921 1.00 44.25 131 GLY A N 1
ATOM 1007 C CA . GLY A 1 131 ? 27.973 30.578 -29.728 1.00 44.25 131 GLY A CA 1
ATOM 1008 C C . GLY A 1 131 ? 27.241 29.732 -28.695 1.00 44.25 131 GLY A C 1
ATOM 1009 O O . GLY A 1 131 ? 26.199 29.149 -29.001 1.00 44.25 131 GLY A O 1
ATOM 1010 N N . ASP A 1 132 ? 27.815 29.655 -27.499 1.00 52.44 132 ASP A N 1
ATOM 1011 C CA . ASP A 1 132 ? 27.243 29.018 -26.319 1.00 52.44 132 ASP A CA 1
ATOM 1012 C C . ASP A 1 132 ? 25.820 29.514 -26.025 1.00 52.44 132 ASP A C 1
ATOM 1014 O O . ASP A 1 132 ? 25.569 30.717 -25.938 1.00 52.44 132 ASP A O 1
ATOM 1018 N N . VAL A 1 133 ? 24.900 28.575 -25.792 1.00 52.16 133 VAL A N 1
ATOM 1019 C CA . VAL A 1 133 ? 23.648 28.834 -25.073 1.00 52.16 133 VAL A CA 1
ATOM 1020 C C . VAL A 1 133 ? 23.538 27.796 -23.964 1.00 52.16 133 VAL A C 1
ATOM 1022 O O . VAL A 1 133 ? 23.180 26.639 -24.180 1.00 52.16 133 VAL A O 1
ATOM 1025 N N . THR A 1 134 ? 23.886 28.235 -22.761 1.00 53.91 134 THR A N 1
ATOM 1026 C CA . THR A 1 134 ? 23.530 27.609 -21.492 1.00 53.91 134 THR A CA 1
ATOM 1027 C C . THR A 1 134 ? 22.007 27.529 -21.380 1.00 53.91 134 THR A C 1
ATOM 1029 O O . THR A 1 134 ? 21.329 28.551 -21.423 1.00 53.91 134 THR A O 1
ATOM 1032 N N . ASN A 1 135 ? 21.455 26.325 -21.202 1.00 46.78 135 ASN A N 1
ATOM 1033 C CA . ASN A 1 135 ? 20.083 26.177 -20.723 1.00 46.78 135 ASN A CA 1
ATOM 1034 C C . ASN A 1 135 ? 20.115 25.724 -19.264 1.00 46.78 135 ASN A C 1
ATOM 1036 O O . ASN A 1 135 ? 20.288 24.549 -18.947 1.00 46.78 135 ASN A O 1
ATOM 1040 N N . SER A 1 136 ? 19.995 26.711 -18.386 1.00 46.78 136 SER A N 1
ATOM 1041 C CA . SER A 1 136 ? 19.647 26.562 -16.983 1.00 46.78 136 SER A CA 1
ATOM 1042 C C . SER A 1 136 ? 18.196 26.102 -16.856 1.00 46.78 136 SER A C 1
ATOM 1044 O O . SER A 1 136 ? 17.279 26.807 -17.276 1.00 46.78 136 SER A O 1
ATOM 1046 N N . SER A 1 137 ? 17.992 24.955 -16.217 1.00 56.09 137 SER A N 1
ATOM 1047 C CA . SER A 1 137 ? 16.695 24.548 -15.682 1.00 56.09 137 SER A CA 1
ATOM 1048 C C . SER A 1 137 ? 16.889 23.918 -14.305 1.00 56.09 137 SER A C 1
ATOM 1050 O O . SER A 1 137 ? 16.963 22.695 -14.186 1.00 56.09 137 SER A O 1
ATOM 1052 N N . LEU A 1 138 ? 17.083 24.789 -13.311 1.00 43.00 138 LEU A N 1
ATOM 1053 C CA . LEU A 1 138 ? 16.401 24.903 -12.010 1.00 43.00 138 LEU A CA 1
ATOM 1054 C C . LEU A 1 138 ? 17.174 25.898 -11.134 1.00 43.00 138 LEU A C 1
ATOM 1056 O O . LEU A 1 138 ? 18.415 25.769 -11.057 1.00 43.00 138 LEU A O 1
#